Protein AF-A0AAW9JW33-F1 (afdb_monomer_lite)

Radius of gyration: 15.81 Å; chains: 1; bounding box: 44×38×35 Å

Sequence (102 aa):
GNYDLHELKSKMEHPEKELISTQLAADKNIEANFHGEPQGLTLYWGSANGHFLIRMYEKAKERAKKERKDYDMVLEEYGVVNRYELQLREHYAEFVIEELAR

Secondary structure (DSSP, 8-state):
----HHHHHHHHH-GGGS----SS-EEEEEEEEETTEEEEEEEEEE-TTSSEEEEEEEHHHHHHHHHT--HHHHHHHH--SEEEEEEE-THHHHHHHHHHT-

Structure (mmCIF, N/CA/C/O backbone):
data_AF-A0AAW9JW33-F1
#
_entry.id   AF-A0AAW9JW33-F1
#
loop_
_atom_site.group_PDB
_atom_site.id
_atom_site.type_symbol
_atom_site.label_atom_id
_atom_site.label_alt_id
_atom_site.label_comp_id
_atom_site.label_asym_id
_atom_site.label_entity_id
_atom_site.label_seq_id
_atom_site.pdbx_PDB_ins_code
_atom_site.Cartn_x
_atom_site.Cartn_y
_atom_site.Cartn_z
_atom_site.occupancy
_atom_site.B_iso_or_equiv
_atom_site.auth_seq_id
_atom_site.auth_comp_id
_atom_site.auth_asym_id
_atom_site.auth_atom_id
_atom_site.pdbx_PDB_model_num
ATOM 1 N N . GLY A 1 1 ? -9.609 -2.840 -14.083 1.00 54.16 1 GLY A N 1
ATOM 2 C CA . GLY A 1 1 ? -8.401 -2.094 -14.477 1.00 54.16 1 GLY A CA 1
ATOM 3 C C . GLY A 1 1 ? -7.664 -1.702 -13.221 1.00 54.16 1 GLY A C 1
ATOM 4 O O . GLY A 1 1 ? -8.325 -1.306 -12.271 1.00 54.16 1 GLY A O 1
ATOM 5 N N . ASN A 1 2 ? -6.346 -1.884 -13.182 1.00 77.00 2 ASN A N 1
ATOM 6 C CA . ASN A 1 2 ? -5.526 -1.434 -12.057 1.00 77.00 2 ASN A CA 1
ATOM 7 C C . ASN A 1 2 ? -5.314 0.082 -12.168 1.00 77.00 2 ASN A C 1
ATOM 9 O O . ASN A 1 2 ? -4.946 0.556 -13.239 1.00 77.00 2 ASN A O 1
ATOM 13 N N . TYR A 1 3 ? -5.597 0.826 -11.095 1.00 83.94 3 TYR A N 1
ATOM 14 C CA . TYR A 1 3 ? -5.391 2.280 -11.047 1.00 83.94 3 TYR A CA 1
ATOM 15 C C . TYR A 1 3 ? -3.890 2.593 -11.011 1.00 83.94 3 TYR A C 1
ATOM 17 O O . TYR A 1 3 ? -3.163 1.916 -10.282 1.00 83.94 3 TYR A O 1
ATOM 25 N N . ASP A 1 4 ? -3.426 3.603 -11.749 1.00 88.31 4 ASP A N 1
ATOM 26 C CA . ASP A 1 4 ? -2.014 3.997 -11.750 1.00 88.31 4 ASP A CA 1
ATOM 27 C C . ASP A 1 4 ? -1.613 4.615 -10.398 1.00 88.31 4 ASP A C 1
ATOM 29 O O . ASP A 1 4 ? -2.072 5.688 -10.001 1.00 88.31 4 ASP A O 1
ATOM 33 N N . LEU A 1 5 ? -0.743 3.923 -9.659 1.00 89.38 5 LEU A N 1
ATOM 34 C CA . LEU A 1 5 ? -0.298 4.382 -8.346 1.00 89.38 5 LEU A CA 1
ATOM 35 C C . LEU A 1 5 ? 0.626 5.604 -8.431 1.00 89.38 5 LEU A C 1
ATOM 37 O O . LEU A 1 5 ? 0.686 6.365 -7.467 1.00 89.38 5 LEU A O 1
ATOM 41 N N . HIS A 1 6 ? 1.306 5.837 -9.556 1.00 88.94 6 HIS A N 1
ATOM 42 C CA . HIS A 1 6 ? 2.105 7.047 -9.753 1.00 88.94 6 HIS A CA 1
ATOM 43 C C . HIS A 1 6 ? 1.208 8.269 -9.960 1.00 88.94 6 HIS A C 1
ATOM 45 O O . HIS A 1 6 ? 1.461 9.322 -9.370 1.00 88.94 6 HIS A O 1
ATOM 51 N N . GLU A 1 7 ? 0.112 8.113 -10.709 1.00 88.19 7 GLU A N 1
ATOM 52 C CA . GLU A 1 7 ? -0.932 9.137 -10.795 1.00 88.19 7 GLU A CA 1
ATOM 53 C C . GLU A 1 7 ? -1.522 9.421 -9.404 1.00 88.19 7 GLU A C 1
ATOM 55 O O . GLU A 1 7 ? -1.685 10.581 -9.020 1.00 88.19 7 GLU A O 1
ATOM 60 N N . LEU A 1 8 ? -1.790 8.374 -8.609 1.00 86.12 8 LEU A N 1
ATOM 61 C CA . LEU A 1 8 ? -2.308 8.535 -7.248 1.00 86.12 8 LEU A CA 1
ATOM 62 C C . LEU A 1 8 ? -1.332 9.299 -6.344 1.00 86.12 8 LEU A C 1
ATOM 64 O O . LEU A 1 8 ? -1.742 10.231 -5.655 1.00 86.12 8 LEU A O 1
ATOM 68 N N . LYS A 1 9 ? -0.044 8.936 -6.378 1.00 86.88 9 LYS A N 1
ATOM 69 C CA . LYS A 1 9 ? 1.033 9.625 -5.652 1.00 86.88 9 LYS A CA 1
ATOM 70 C C . LYS A 1 9 ? 1.080 11.108 -6.024 1.00 86.88 9 LYS A C 1
ATOM 72 O O . LYS A 1 9 ? 1.095 11.953 -5.135 1.00 86.88 9 LYS A O 1
ATOM 77 N N . SER A 1 10 ? 1.025 11.423 -7.321 1.00 84.75 10 SER A 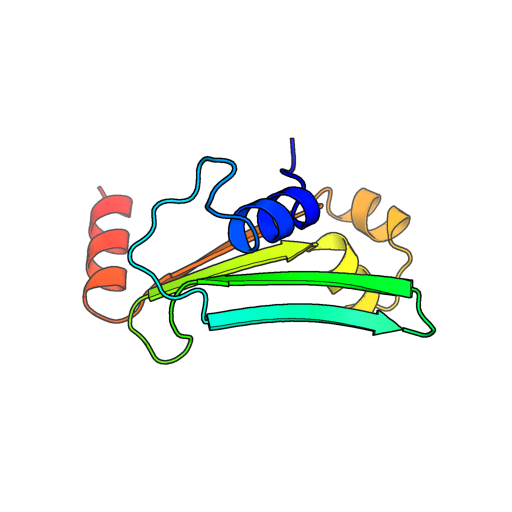N 1
ATOM 78 C CA . SER A 1 10 ? 1.033 12.809 -7.803 1.00 84.75 10 SER A CA 1
ATOM 79 C C . SER A 1 10 ? -0.163 13.612 -7.275 1.00 84.75 10 SER A C 1
ATOM 81 O O . SER A 1 10 ? 0.012 14.744 -6.828 1.00 84.75 10 SER A O 1
ATOM 83 N N . LYS A 1 11 ? -1.362 13.015 -7.230 1.00 81.75 11 LYS A N 1
ATOM 84 C CA . LYS A 1 11 ? -2.559 13.652 -6.647 1.00 81.75 11 LYS A CA 1
ATOM 85 C C . LYS A 1 11 ? -2.441 13.876 -5.135 1.00 81.75 11 LYS A C 1
ATOM 87 O O . LYS A 1 11 ? -2.941 14.876 -4.634 1.00 81.75 11 LYS A O 1
ATOM 92 N N . MET A 1 12 ? -1.767 12.983 -4.405 1.00 78.25 12 MET A N 1
ATOM 93 C CA . MET A 1 12 ? -1.494 13.177 -2.972 1.00 78.25 12 MET A CA 1
ATOM 94 C C . MET A 1 12 ? -0.511 14.323 -2.710 1.00 78.25 12 MET A C 1
ATOM 96 O O . MET A 1 12 ? -0.643 15.023 -1.710 1.00 78.25 12 MET A O 1
ATOM 100 N N . GLU A 1 13 ? 0.489 14.485 -3.577 1.00 79.25 13 GLU A N 1
ATOM 101 C CA . GLU A 1 13 ? 1.525 15.520 -3.457 1.00 79.25 13 GLU A CA 1
ATOM 102 C C . GLU A 1 13 ? 1.030 16.906 -3.912 1.00 79.25 13 GLU A C 1
ATOM 104 O O . GLU A 1 13 ? 1.571 17.919 -3.470 1.00 79.25 13 GLU A O 1
ATOM 109 N N . HIS A 1 14 ? -0.024 16.954 -4.737 1.00 79.25 14 HIS A N 1
ATOM 110 C CA . HIS A 1 14 ? -0.639 18.175 -5.275 1.00 79.25 14 HIS A CA 1
ATOM 111 C C . HIS A 1 14 ? -2.145 18.272 -4.954 1.00 79.25 14 HIS A C 1
ATOM 113 O O . HIS A 1 14 ? -2.982 18.263 -5.867 1.00 79.25 14 HIS A O 1
ATOM 119 N N . PRO A 1 15 ? -2.525 18.360 -3.664 1.00 67.31 15 PRO A N 1
ATOM 120 C CA . PRO A 1 15 ? -3.924 18.339 -3.226 1.00 67.31 15 PRO A CA 1
ATOM 121 C C . PRO A 1 15 ? -4.762 19.510 -3.765 1.00 67.31 15 PRO A C 1
ATOM 123 O O . PRO A 1 15 ? -5.988 19.418 -3.822 1.00 67.31 15 PRO A O 1
ATOM 126 N N . GLU A 1 16 ? -4.126 20.597 -4.209 1.00 68.25 16 GLU A N 1
ATOM 127 C CA . GLU A 1 16 ? -4.764 21.745 -4.856 1.00 68.25 16 GLU A CA 1
ATOM 128 C C . GLU A 1 16 ? -5.350 21.438 -6.247 1.00 68.25 16 GLU A C 1
ATOM 130 O O . GLU A 1 16 ? -6.068 22.273 -6.799 1.00 68.25 16 GLU A O 1
ATOM 135 N N . LYS A 1 17 ? -5.059 20.255 -6.814 1.00 64.12 17 LYS A N 1
ATOM 136 C CA . LYS A 1 17 ? -5.429 19.860 -8.184 1.00 64.12 17 LYS A CA 1
ATOM 137 C C . LYS A 1 17 ? -6.452 18.722 -8.304 1.00 64.12 17 LYS A C 1
ATOM 139 O O . LYS A 1 17 ? -6.637 18.281 -9.429 1.00 64.12 17 LYS A O 1
ATOM 144 N N . GLU A 1 18 ? -7.113 18.304 -7.210 1.00 61.94 18 GLU A N 1
ATOM 145 C CA . GLU A 1 18 ? -8.299 17.403 -7.118 1.00 61.94 18 GLU A CA 1
ATOM 146 C C . GLU A 1 18 ? -8.143 16.091 -6.297 1.00 61.94 18 GLU A C 1
ATOM 148 O O . GLU A 1 18 ? -7.159 15.360 -6.382 1.00 61.94 18 GLU A O 1
ATOM 153 N N . LEU A 1 19 ? -9.258 15.749 -5.618 1.00 57.28 19 LEU A N 1
ATOM 154 C CA . LEU A 1 19 ? -9.838 14.412 -5.349 1.00 57.28 19 LEU A CA 1
ATOM 155 C C . LEU A 1 19 ? -9.362 13.512 -4.191 1.00 57.28 19 LEU A C 1
ATOM 157 O O . LEU A 1 19 ? -9.962 12.451 -4.015 1.00 57.28 19 LEU A O 1
ATOM 161 N N . ILE A 1 20 ? -8.417 13.902 -3.331 1.00 60.97 20 ILE A N 1
ATOM 162 C CA . ILE A 1 20 ? -8.117 13.106 -2.117 1.00 60.97 20 ILE A CA 1
ATOM 163 C C . ILE A 1 20 ? -8.401 13.919 -0.853 1.00 60.97 20 ILE A C 1
ATOM 165 O O . ILE A 1 20 ? -7.535 14.605 -0.322 1.00 60.97 20 ILE A O 1
ATOM 169 N N . SER A 1 21 ? -9.635 13.816 -0.351 1.00 64.25 21 SER A N 1
ATOM 170 C CA . SER A 1 21 ? -9.989 14.271 0.996 1.00 64.25 21 SER A CA 1
ATOM 171 C C . SER A 1 21 ? -9.926 13.082 1.948 1.00 64.25 21 SER A C 1
ATOM 173 O O . SER A 1 21 ? -10.712 12.142 1.841 1.00 64.25 21 SER A O 1
ATOM 175 N N . THR A 1 22 ? -8.963 13.094 2.865 1.00 68.88 22 THR A N 1
ATOM 176 C CA . THR A 1 22 ? -8.851 12.080 3.915 1.00 68.88 22 THR A CA 1
ATOM 177 C C . THR A 1 22 ? -8.366 12.720 5.206 1.00 68.88 22 THR A C 1
ATOM 179 O O . THR A 1 22 ? -7.544 13.632 5.187 1.00 68.88 22 THR A O 1
ATOM 182 N N . GLN A 1 23 ? -8.890 12.244 6.335 1.00 70.06 23 GLN A N 1
ATOM 183 C CA . GLN A 1 23 ? -8.402 12.624 7.665 1.00 70.06 23 GLN A CA 1
ATOM 184 C C . GLN A 1 23 ? -7.161 11.815 8.072 1.00 70.06 23 GLN A C 1
ATOM 186 O O . GLN A 1 23 ? -6.531 12.108 9.086 1.00 70.06 23 GLN A O 1
ATOM 191 N N . LEU A 1 24 ? -6.810 10.781 7.301 1.00 70.44 24 LEU A N 1
ATOM 192 C CA . LEU A 1 24 ? -5.649 9.946 7.569 1.00 70.44 24 LEU A CA 1
ATOM 193 C C . LEU A 1 24 ? -4.388 10.666 7.106 1.00 70.44 24 LEU A C 1
ATOM 195 O O . LEU A 1 24 ? -4.264 11.020 5.934 1.00 70.44 24 LEU A O 1
ATOM 199 N N . ALA A 1 25 ? -3.421 10.817 8.008 1.00 66.50 25 ALA A N 1
ATOM 200 C CA . ALA A 1 25 ? -2.092 11.258 7.620 1.00 66.50 25 ALA A CA 1
ATOM 201 C C . ALA A 1 25 ? -1.498 10.267 6.599 1.00 66.50 25 ALA A C 1
ATOM 203 O O . ALA A 1 25 ? -1.496 9.051 6.830 1.00 66.50 25 ALA A O 1
ATOM 204 N N . ALA A 1 26 ? -1.011 10.784 5.469 1.00 65.75 26 ALA A N 1
ATOM 205 C CA . ALA A 1 26 ? -0.161 10.025 4.559 1.00 65.75 26 ALA A CA 1
ATOM 206 C C . ALA A 1 26 ? 1.185 9.822 5.264 1.00 65.75 26 ALA A C 1
ATOM 208 O O . ALA A 1 26 ? 1.956 10.765 5.421 1.00 65.75 26 ALA A O 1
ATOM 209 N N . ASP A 1 27 ? 1.410 8.617 5.785 1.00 61.66 27 ASP A N 1
ATOM 210 C CA . ASP A 1 27 ? 2.501 8.365 6.731 1.00 61.66 27 ASP A CA 1
ATOM 211 C C . ASP A 1 27 ? 3.835 8.264 5.975 1.00 61.66 27 ASP A C 1
ATOM 213 O O . ASP A 1 27 ? 4.811 8.911 6.354 1.00 61.66 27 ASP A O 1
ATOM 217 N N . LYS A 1 28 ? 3.885 7.498 4.865 1.00 70.19 28 LYS A N 1
ATOM 218 C CA . LYS A 1 28 ? 5.091 7.300 4.031 1.00 70.19 28 LYS A CA 1
ATOM 219 C C . LYS A 1 28 ? 4.738 6.898 2.595 1.00 70.19 28 LYS A C 1
ATOM 221 O O . LYS A 1 28 ? 3.887 6.041 2.394 1.00 70.19 28 LYS A O 1
ATOM 226 N N . ASN A 1 29 ? 5.470 7.420 1.612 1.00 78.44 29 ASN A N 1
ATOM 227 C CA . ASN A 1 29 ? 5.543 6.846 0.263 1.00 78.44 29 ASN A CA 1
ATOM 228 C C . ASN A 1 29 ? 6.891 6.129 0.130 1.00 78.44 29 ASN A C 1
ATOM 230 O O . ASN A 1 29 ? 7.929 6.710 0.446 1.00 78.44 29 ASN A O 1
ATOM 234 N N . ILE A 1 30 ? 6.886 4.867 -0.303 1.00 80.69 30 ILE A N 1
ATOM 235 C CA . ILE A 1 30 ? 8.105 4.075 -0.497 1.00 80.69 30 ILE A CA 1
ATOM 236 C C . ILE A 1 30 ? 8.219 3.714 -1.970 1.00 80.69 30 ILE A C 1
ATOM 238 O O . ILE A 1 30 ? 7.384 2.994 -2.512 1.00 80.69 30 ILE A O 1
ATOM 242 N N . GLU A 1 31 ? 9.290 4.186 -2.593 1.00 82.12 31 GLU A N 1
ATOM 243 C CA . GLU A 1 31 ? 9.647 3.861 -3.967 1.00 82.12 31 GLU A CA 1
ATOM 244 C C . GLU A 1 31 ? 10.976 3.109 -3.945 1.00 82.12 31 GLU A C 1
ATOM 246 O O . GLU A 1 31 ? 11.999 3.620 -3.482 1.00 82.12 31 GLU A O 1
ATOM 251 N N . ALA A 1 32 ? 10.947 1.845 -4.361 1.00 76.06 32 ALA A N 1
ATOM 252 C CA . ALA A 1 32 ? 12.155 1.046 -4.466 1.00 76.06 32 ALA A CA 1
ATOM 253 C C . ALA A 1 32 ? 12.812 1.339 -5.815 1.00 76.06 32 ALA A C 1
ATOM 255 O O . ALA A 1 32 ? 12.153 1.217 -6.837 1.00 76.06 32 ALA A O 1
ATOM 256 N N . ASN A 1 33 ? 14.106 1.656 -5.828 1.00 74.38 33 ASN A N 1
ATOM 257 C CA . ASN A 1 33 ? 14.889 1.831 -7.053 1.00 74.38 33 ASN A CA 1
ATOM 258 C C . ASN A 1 33 ? 16.101 0.891 -7.036 1.00 74.38 33 ASN A C 1
ATOM 260 O O . ASN A 1 33 ? 16.706 0.683 -5.982 1.00 74.38 33 ASN A O 1
ATOM 264 N N . PHE A 1 34 ? 16.473 0.333 -8.189 1.00 67.38 34 PHE A N 1
ATOM 265 C CA . PHE A 1 34 ? 17.688 -0.472 -8.360 1.00 67.38 34 PHE A CA 1
ATOM 266 C C . PHE A 1 34 ? 18.402 -0.041 -9.641 1.00 67.38 34 PHE A C 1
ATOM 268 O O . PHE A 1 34 ? 17.818 -0.095 -10.713 1.00 67.38 34 PHE A O 1
ATOM 275 N N . HIS A 1 35 ? 19.642 0.444 -9.522 1.00 71.38 35 HIS A N 1
ATOM 276 C CA . HIS A 1 35 ? 20.399 1.058 -10.629 1.00 71.38 35 HIS A CA 1
ATOM 277 C C . HIS A 1 35 ? 19.656 2.175 -11.390 1.00 71.38 35 HIS A C 1
ATOM 279 O O . HIS A 1 35 ? 19.883 2.376 -12.575 1.00 71.38 35 HIS A O 1
ATOM 285 N N . GLY A 1 36 ? 18.795 2.929 -10.700 1.00 72.19 36 GLY A N 1
ATOM 286 C CA . GLY A 1 36 ? 17.988 3.992 -11.311 1.00 72.19 36 GLY A CA 1
ATOM 287 C C . GLY A 1 36 ? 16.658 3.514 -11.900 1.00 72.19 36 GLY A C 1
ATOM 288 O O . GLY A 1 36 ? 15.830 4.354 -12.227 1.00 72.19 36 GLY A O 1
ATOM 289 N N . GLU A 1 37 ? 16.417 2.201 -11.952 1.00 71.44 37 GLU A N 1
ATOM 290 C CA . GLU A 1 37 ? 15.157 1.632 -12.431 1.00 71.44 37 GLU A CA 1
ATOM 291 C C . GLU A 1 37 ? 14.133 1.479 -11.289 1.00 71.44 37 GLU A C 1
ATOM 293 O O . GLU A 1 37 ? 14.473 0.890 -10.248 1.00 71.44 37 GLU A O 1
ATOM 298 N N . PRO A 1 38 ? 12.876 1.938 -11.464 1.00 73.75 38 PRO A N 1
ATOM 299 C CA . PRO A 1 38 ? 11.804 1.755 -10.487 1.00 73.75 38 PRO A CA 1
ATOM 300 C C . PRO A 1 38 ? 11.446 0.275 -10.287 1.00 73.75 38 PRO A C 1
ATOM 302 O O . PRO A 1 38 ? 10.938 -0.404 -11.175 1.00 73.75 38 PRO A O 1
ATOM 305 N N . GLN A 1 39 ? 11.662 -0.225 -9.075 1.00 80.38 39 GLN A N 1
ATOM 306 C CA . GLN A 1 39 ? 11.385 -1.598 -8.631 1.00 80.38 39 GLN A CA 1
ATOM 307 C C . GLN A 1 39 ? 10.031 -1.751 -7.928 1.00 80.38 39 GLN A C 1
ATOM 309 O O . GLN A 1 39 ? 9.708 -2.836 -7.442 1.00 80.38 39 GLN A O 1
ATOM 314 N N . GLY A 1 40 ? 9.252 -0.676 -7.826 1.00 87.88 40 GLY A N 1
ATOM 315 C CA . GLY A 1 40 ? 7.904 -0.710 -7.274 1.00 87.88 40 GLY A CA 1
ATOM 316 C C . GLY A 1 40 ? 7.585 0.467 -6.362 1.00 87.88 40 GLY A C 1
ATOM 317 O O . GLY A 1 40 ? 8.425 0.899 -5.568 1.00 87.88 40 GLY A O 1
ATOM 318 N N . LEU A 1 41 ? 6.341 0.926 -6.441 1.00 91.62 41 LEU A N 1
ATOM 319 C CA . LEU A 1 41 ? 5.754 1.937 -5.573 1.00 91.62 41 LEU A CA 1
ATOM 320 C C . LEU A 1 41 ? 4.848 1.299 -4.512 1.00 91.62 41 LEU A C 1
ATOM 322 O O . LEU A 1 41 ? 4.074 0.381 -4.791 1.00 91.62 41 LEU A O 1
ATOM 326 N N . THR A 1 42 ? 4.936 1.802 -3.281 1.00 91.81 42 THR A N 1
ATOM 327 C CA . THR A 1 42 ? 3.999 1.527 -2.187 1.00 91.81 42 THR A CA 1
ATOM 328 C C . THR A 1 42 ? 3.582 2.830 -1.511 1.00 91.81 42 THR A C 1
ATOM 330 O O . THR A 1 42 ? 4.426 3.613 -1.076 1.00 91.81 42 THR A O 1
ATOM 333 N N . LEU A 1 43 ? 2.275 3.033 -1.384 1.00 90.19 43 LEU A N 1
ATOM 334 C CA . LEU A 1 43 ? 1.641 4.176 -0.733 1.00 90.19 43 LEU A CA 1
ATOM 335 C C . LEU A 1 43 ? 0.995 3.730 0.581 1.00 90.19 43 LEU A C 1
ATOM 337 O O . LEU A 1 43 ? 0.358 2.671 0.620 1.00 90.19 43 LEU A O 1
ATOM 341 N N . TYR A 1 44 ? 1.151 4.533 1.636 1.00 89.19 44 TYR A N 1
ATOM 342 C CA . TYR A 1 44 ? 0.621 4.251 2.972 1.00 89.19 44 TYR A CA 1
ATOM 343 C C . TYR A 1 44 ? -0.254 5.402 3.492 1.00 89.19 44 TYR A C 1
ATOM 345 O O . TYR A 1 44 ? 0.149 6.564 3.444 1.00 89.19 44 TYR A O 1
ATOM 353 N N . TRP A 1 45 ? -1.405 5.068 4.086 1.00 87.94 45 TRP A N 1
ATOM 354 C CA . TRP A 1 45 ? -2.247 6.011 4.840 1.00 87.94 45 TRP A CA 1
ATOM 355 C C . TRP A 1 45 ? -2.583 5.466 6.222 1.00 87.94 45 TRP A C 1
ATOM 357 O O . TRP A 1 45 ? -3.040 4.329 6.342 1.00 87.94 45 TRP A O 1
ATOM 367 N N . GLY A 1 46 ? -2.439 6.295 7.252 1.00 86.50 46 GLY A N 1
ATOM 368 C CA . GLY A 1 46 ? -2.537 5.848 8.640 1.00 86.50 46 GLY A CA 1
ATOM 369 C C . GLY A 1 46 ? -1.246 5.177 9.111 1.00 86.50 46 GLY A C 1
ATOM 370 O O . GLY A 1 46 ? -0.232 5.213 8.423 1.00 86.50 46 GLY A O 1
ATOM 371 N N . SER A 1 47 ? -1.274 4.557 10.290 1.00 84.31 47 SER A N 1
ATOM 372 C CA . SER A 1 47 ? -0.058 4.079 10.961 1.00 84.31 47 SER A CA 1
ATOM 373 C C . SER A 1 47 ? -0.027 2.561 11.100 1.00 84.31 47 SER A C 1
ATOM 375 O O . SER A 1 47 ? -1.007 1.947 11.515 1.00 84.31 47 SER A O 1
ATOM 377 N N . ALA A 1 48 ? 1.137 1.945 10.867 1.00 83.56 48 ALA A N 1
ATOM 378 C CA . ALA A 1 48 ? 1.346 0.506 11.089 1.00 83.56 48 ALA A CA 1
ATOM 379 C C . ALA A 1 48 ? 1.138 0.063 12.550 1.00 83.56 48 ALA A C 1
ATOM 381 O O . ALA A 1 48 ? 0.757 -1.090 12.805 1.00 83.56 48 ALA A O 1
ATOM 382 N N . ASN A 1 49 ? 1.368 0.986 13.488 1.00 86.25 49 ASN A N 1
ATOM 383 C CA . ASN A 1 49 ? 1.136 0.797 14.920 1.00 86.25 49 ASN A CA 1
ATOM 384 C C . ASN A 1 49 ? -0.236 1.321 15.370 1.00 86.25 49 ASN A C 1
ATOM 386 O O . ASN A 1 49 ? -0.610 1.109 16.517 1.00 86.25 49 ASN A O 1
ATOM 390 N N . GLY A 1 50 ? -0.974 2.002 14.489 1.00 86.12 50 GLY A N 1
ATOM 391 C CA . GLY A 1 50 ? -2.329 2.466 14.763 1.00 86.12 50 GLY A CA 1
ATOM 392 C C . GLY A 1 50 ? -3.376 1.375 14.543 1.00 86.12 50 GLY A C 1
ATOM 393 O O . GLY A 1 50 ? -3.074 0.255 14.120 1.00 86.12 50 GLY A O 1
ATOM 394 N N . HIS A 1 51 ? -4.635 1.732 14.793 1.00 89.00 51 HIS A N 1
ATOM 395 C CA . HIS A 1 51 ? -5.769 0.827 14.591 1.00 89.00 51 HIS A CA 1
ATOM 396 C C . HIS A 1 51 ? -6.133 0.615 13.115 1.00 89.00 51 HIS A C 1
ATOM 398 O O . HIS A 1 51 ? -6.849 -0.330 12.793 1.00 89.00 51 HIS A O 1
ATOM 404 N N . PHE A 1 52 ? -5.643 1.485 12.228 1.00 87.38 52 PHE A N 1
ATOM 405 C CA . PHE A 1 52 ? -6.018 1.524 10.821 1.00 87.38 52 PHE A CA 1
ATOM 406 C C . PHE A 1 52 ? -4.821 1.909 9.943 1.00 87.38 52 PHE A C 1
ATOM 408 O O . PHE A 1 52 ? -4.154 2.919 10.192 1.00 87.38 52 PHE A O 1
ATOM 415 N N . LEU A 1 53 ? -4.570 1.112 8.904 1.00 90.88 53 LEU A N 1
ATOM 416 C CA . LEU A 1 53 ? -3.548 1.359 7.890 1.00 90.88 53 LEU A CA 1
ATOM 417 C C . LEU A 1 53 ? -4.037 0.886 6.517 1.00 90.88 53 LEU A C 1
ATOM 419 O O . LEU A 1 53 ? -4.416 -0.273 6.360 1.00 90.88 53 LEU A O 1
ATOM 423 N N . ILE A 1 54 ? -3.943 1.750 5.510 1.00 91.19 54 ILE A N 1
ATOM 424 C CA . ILE A 1 54 ? -4.134 1.389 4.101 1.00 91.19 54 ILE A CA 1
ATOM 425 C C . ILE A 1 54 ? -2.770 1.277 3.433 1.00 91.19 54 ILE A C 1
ATOM 427 O O . ILE A 1 54 ? -1.912 2.141 3.622 1.00 91.19 54 ILE A O 1
ATOM 431 N N . ARG A 1 55 ? -2.591 0.235 2.619 1.00 92.38 55 ARG A N 1
ATOM 432 C CA . ARG A 1 55 ? -1.438 0.076 1.729 1.00 92.38 55 ARG A CA 1
ATOM 433 C C . ARG A 1 55 ? -1.898 -0.143 0.304 1.00 92.38 55 ARG A C 1
ATOM 435 O O . ARG A 1 55 ? -2.737 -1.003 0.051 1.00 92.38 55 ARG A O 1
ATOM 442 N N . MET A 1 56 ? -1.301 0.576 -0.633 1.00 92.75 56 MET A N 1
ATOM 443 C CA . MET A 1 56 ? -1.504 0.345 -2.062 1.00 92.75 56 MET A CA 1
ATOM 444 C C . MET A 1 56 ? -0.150 0.165 -2.726 1.00 92.75 56 MET A C 1
ATOM 446 O O . MET A 1 56 ? 0.718 1.015 -2.549 1.00 92.75 56 MET A O 1
ATOM 450 N N . TYR A 1 57 ? 0.061 -0.937 -3.444 1.00 93.31 57 TYR A N 1
ATOM 451 C CA . TYR A 1 57 ? 1.368 -1.219 -4.035 1.00 93.31 57 TYR A CA 1
ATOM 452 C C . TYR A 1 57 ? 1.329 -2.027 -5.321 1.00 93.31 57 TYR A C 1
ATOM 454 O O . TYR A 1 57 ? 0.400 -2.798 -5.569 1.00 93.31 57 TYR A O 1
ATOM 462 N N . GLU A 1 58 ? 2.391 -1.874 -6.109 1.00 93.62 58 GLU A N 1
ATOM 463 C CA . GLU A 1 58 ? 2.635 -2.628 -7.339 1.00 93.62 58 GLU A CA 1
ATOM 464 C C . GLU A 1 58 ? 3.055 -4.066 -6.995 1.00 93.62 58 GLU A C 1
ATOM 466 O O . GLU A 1 58 ? 4.234 -4.393 -6.822 1.00 93.62 58 GLU A O 1
ATOM 471 N N . LYS A 1 59 ? 2.062 -4.947 -6.852 1.00 93.38 59 LYS A N 1
ATOM 472 C CA . LYS A 1 59 ? 2.234 -6.329 -6.400 1.00 93.38 59 LYS A CA 1
ATOM 473 C C . LYS A 1 59 ? 3.081 -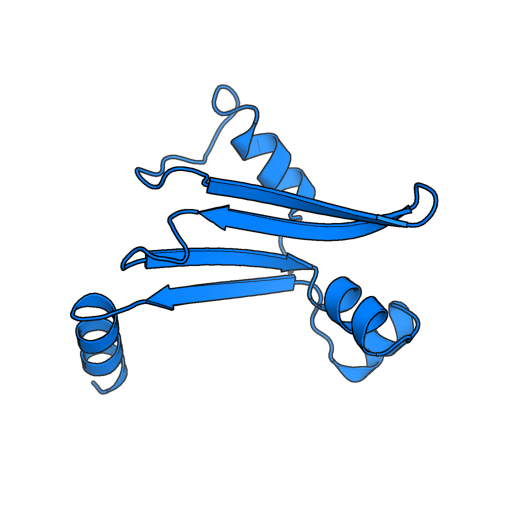7.165 -7.352 1.00 93.38 59 LYS A C 1
ATOM 475 O O . LYS A 1 59 ? 3.884 -7.966 -6.882 1.00 93.38 59 LYS A O 1
ATOM 480 N N . ALA A 1 60 ? 2.917 -6.985 -8.660 1.00 91.94 60 ALA A N 1
ATOM 481 C CA . ALA A 1 60 ? 3.715 -7.707 -9.646 1.00 91.94 60 ALA A CA 1
ATOM 482 C C . ALA A 1 60 ? 5.208 -7.370 -9.520 1.00 91.94 60 ALA A C 1
ATOM 484 O O . ALA A 1 60 ? 6.034 -8.276 -9.461 1.00 91.94 60 ALA A O 1
ATOM 485 N N . LYS A 1 61 ? 5.563 -6.087 -9.367 1.00 91.56 61 LYS A N 1
ATOM 486 C CA . LYS A 1 61 ? 6.958 -5.667 -9.152 1.00 91.56 61 LYS A CA 1
ATOM 487 C C . LYS A 1 61 ? 7.506 -6.154 -7.806 1.00 91.56 61 LYS A C 1
ATOM 489 O O . LYS A 1 61 ? 8.629 -6.649 -7.731 1.00 91.56 61 LYS A O 1
ATOM 494 N N . GLU A 1 62 ? 6.692 -6.102 -6.748 1.00 92.19 62 GLU A N 1
ATOM 495 C CA . GLU A 1 62 ? 7.064 -6.636 -5.431 1.00 92.19 62 GLU A CA 1
ATOM 496 C C . GLU A 1 62 ? 7.367 -8.142 -5.472 1.00 92.19 62 GLU A C 1
ATOM 498 O O . GLU A 1 62 ? 8.357 -8.587 -4.883 1.00 92.19 62 GLU A O 1
ATOM 503 N N . ARG A 1 63 ? 6.558 -8.920 -6.200 1.00 91.12 63 ARG A N 1
ATOM 504 C CA . ARG A 1 63 ? 6.784 -10.353 -6.418 1.00 91.12 63 ARG A CA 1
ATOM 505 C C . ARG A 1 63 ? 7.982 -10.626 -7.308 1.00 91.12 63 ARG A C 1
ATOM 507 O O . ARG A 1 63 ? 8.813 -11.433 -6.914 1.00 91.12 63 ARG A O 1
ATOM 514 N N . ALA A 1 64 ? 8.110 -9.937 -8.441 1.00 91.06 64 ALA A N 1
ATOM 515 C CA . ALA A 1 64 ? 9.252 -10.063 -9.348 1.00 91.06 64 ALA A CA 1
ATOM 516 C C . ALA A 1 64 ? 10.574 -9.898 -8.586 1.00 91.06 64 ALA A C 1
ATOM 518 O O . ALA A 1 64 ? 11.455 -10.756 -8.652 1.00 91.06 64 ALA A O 1
ATOM 519 N N . LYS A 1 65 ? 10.650 -8.874 -7.725 1.00 89.12 65 LYS A N 1
ATOM 520 C CA . LYS A 1 65 ? 11.794 -8.644 -6.837 1.00 89.12 65 LYS A CA 1
ATOM 521 C C . LYS A 1 65 ? 12.017 -9.776 -5.828 1.00 89.12 65 LYS A C 1
ATOM 523 O O . LYS A 1 65 ? 13.155 -10.203 -5.636 1.00 89.12 65 LYS A O 1
ATOM 528 N N . LYS A 1 66 ? 10.967 -10.241 -5.140 1.00 89.69 66 LYS A N 1
ATOM 529 C CA . LYS A 1 66 ? 11.085 -11.287 -4.103 1.00 89.69 66 LYS A CA 1
ATOM 530 C C . LYS A 1 66 ? 11.416 -12.663 -4.673 1.00 89.69 66 LYS A C 1
ATOM 532 O O . LYS A 1 66 ? 12.224 -13.383 -4.094 1.00 89.69 66 LYS A O 1
ATOM 537 N N . GLU A 1 67 ? 10.785 -13.012 -5.784 1.00 91.62 67 GLU A N 1
ATOM 538 C CA . GLU A 1 67 ? 10.901 -14.308 -6.454 1.00 91.62 67 GLU A CA 1
ATOM 539 C C . GLU A 1 67 ? 12.079 -14.340 -7.442 1.00 91.62 67 GLU A C 1
ATOM 541 O O . GLU A 1 67 ? 12.417 -15.411 -7.934 1.00 91.62 67 GLU A O 1
ATOM 546 N N . ARG A 1 68 ? 12.734 -13.193 -7.696 1.00 88.94 68 ARG A N 1
ATOM 547 C CA . ARG A 1 68 ? 13.796 -13.017 -8.707 1.00 88.94 68 ARG A CA 1
ATOM 548 C C . ARG A 1 68 ? 13.354 -13.504 -10.092 1.00 88.94 68 ARG A C 1
ATOM 550 O O . ARG A 1 68 ? 14.101 -14.196 -10.779 1.00 88.94 68 ARG A O 1
ATOM 557 N N . LYS A 1 69 ? 12.123 -13.153 -10.461 1.00 90.12 69 LYS A N 1
ATOM 558 C CA . LYS A 1 69 ? 11.495 -13.467 -11.748 1.00 90.12 69 LYS A CA 1
ATOM 559 C C . LYS A 1 69 ? 11.326 -12.196 -12.567 1.00 90.12 69 LYS A C 1
ATOM 561 O O . LYS A 1 69 ? 11.194 -11.112 -11.997 1.00 90.12 69 LYS A O 1
ATOM 566 N N . ASP A 1 70 ? 11.258 -12.350 -13.882 1.00 90.12 70 ASP A N 1
ATOM 567 C CA . ASP A 1 70 ? 10.893 -11.252 -14.770 1.00 90.12 70 ASP A CA 1
ATOM 568 C C . ASP A 1 70 ? 9.448 -10.812 -14.523 1.00 90.12 70 ASP A C 1
ATOM 570 O O . ASP A 1 70 ? 8.565 -11.617 -14.214 1.00 90.12 70 ASP A O 1
ATOM 574 N N . TYR A 1 71 ? 9.209 -9.509 -14.667 1.00 89.12 71 TYR A N 1
ATOM 575 C CA . TYR A 1 71 ? 7.901 -8.903 -14.430 1.00 89.12 71 TYR A CA 1
ATOM 576 C C . TYR A 1 71 ? 6.802 -9.536 -15.293 1.00 89.12 71 TYR A C 1
ATOM 578 O O . TYR A 1 71 ? 5.736 -9.864 -14.774 1.00 89.12 71 TYR A O 1
ATOM 586 N N . ASP A 1 72 ? 7.085 -9.776 -16.575 1.00 91.31 72 ASP A N 1
ATOM 587 C CA . ASP A 1 72 ? 6.118 -10.357 -17.510 1.00 91.31 72 ASP A CA 1
ATOM 588 C C . ASP A 1 72 ? 5.736 -11.791 -17.124 1.00 91.31 72 ASP A C 1
ATOM 590 O O . ASP A 1 72 ? 4.558 -12.141 -17.158 1.00 91.31 72 ASP A O 1
ATOM 594 N N . MET A 1 73 ? 6.697 -12.589 -16.641 1.00 91.19 73 MET A N 1
ATOM 595 C CA . MET A 1 73 ? 6.424 -13.941 -16.135 1.00 91.19 73 MET A CA 1
ATOM 596 C C . MET A 1 73 ? 5.524 -13.904 -14.895 1.00 91.19 73 MET A C 1
ATOM 598 O O . MET A 1 73 ? 4.607 -14.708 -14.760 1.00 91.19 73 MET A O 1
ATOM 602 N N . VAL A 1 74 ? 5.755 -12.952 -13.986 1.00 91.81 74 VAL A N 1
ATOM 603 C CA . VAL A 1 74 ? 4.909 -12.769 -12.794 1.00 91.81 74 VAL A CA 1
ATOM 604 C C . VAL A 1 74 ? 3.498 -12.322 -13.180 1.00 91.81 74 VAL A C 1
ATOM 606 O O . VAL A 1 74 ? 2.524 -12.757 -12.563 1.00 91.81 74 VAL A O 1
ATOM 609 N N . LEU A 1 75 ? 3.358 -11.459 -14.187 1.00 90.81 75 LEU A N 1
ATOM 610 C CA . LEU A 1 75 ? 2.044 -11.067 -14.689 1.00 90.81 75 LEU A CA 1
ATOM 611 C C . LEU A 1 75 ? 1.296 -12.235 -15.326 1.00 90.81 75 LEU A C 1
ATOM 613 O O . LEU A 1 75 ? 0.102 -12.374 -15.073 1.00 90.81 75 LEU A O 1
ATOM 617 N N . GLU A 1 76 ? 1.980 -13.066 -16.109 1.00 92.94 76 GLU A N 1
ATOM 618 C CA . GLU A 1 76 ? 1.392 -14.258 -16.722 1.00 92.94 76 GLU A CA 1
ATOM 619 C C . GLU A 1 76 ? 0.946 -15.276 -15.663 1.00 92.94 76 GLU A C 1
ATOM 621 O O . GLU A 1 76 ? -0.165 -15.798 -15.730 1.00 92.94 76 GLU A O 1
ATOM 626 N N . GLU A 1 77 ? 1.774 -15.510 -14.643 1.00 93.69 77 GLU A N 1
ATOM 627 C CA . GLU A 1 77 ? 1.510 -16.506 -13.602 1.00 93.69 77 GLU A CA 1
ATOM 628 C C . GLU A 1 77 ? 0.399 -16.076 -12.630 1.00 93.69 77 GLU A C 1
ATOM 630 O O . GLU A 1 77 ? -0.443 -16.888 -12.243 1.00 93.69 77 GLU A O 1
ATOM 635 N N . TYR A 1 78 ? 0.384 -14.805 -12.212 1.00 89.31 78 TYR A N 1
ATOM 636 C CA . TYR A 1 78 ? -0.502 -14.341 -11.139 1.00 89.31 78 TYR A CA 1
ATOM 637 C C . TYR A 1 78 ? -1.632 -13.421 -11.607 1.00 89.31 78 TYR A C 1
ATOM 639 O O . TYR A 1 78 ? -2.621 -13.286 -10.889 1.00 89.31 78 TYR A O 1
ATOM 647 N N . GLY A 1 79 ? -1.495 -12.734 -12.744 1.00 88.06 79 GLY A N 1
ATOM 648 C CA . GLY A 1 79 ? -2.512 -11.813 -13.270 1.00 88.06 79 GLY A CA 1
ATOM 649 C C . GLY A 1 79 ? -2.804 -10.578 -12.402 1.00 88.06 79 GLY A C 1
ATOM 650 O O . GLY A 1 79 ? -3.795 -9.885 -12.633 1.00 88.06 79 GLY A O 1
ATOM 651 N N . VAL A 1 80 ? -1.978 -10.279 -11.390 1.00 85.62 80 VAL A N 1
ATOM 652 C CA . VAL A 1 80 ? -2.201 -9.173 -10.440 1.00 85.62 80 VAL A CA 1
ATOM 653 C C . VAL A 1 80 ? -1.116 -8.110 -10.585 1.00 85.62 80 VAL A C 1
ATOM 655 O O . VAL A 1 80 ? 0.024 -8.349 -10.200 1.00 85.62 80 VAL A O 1
ATOM 658 N N . VAL A 1 81 ? -1.488 -6.910 -11.050 1.00 90.81 81 VAL A N 1
ATOM 659 C CA . VAL A 1 81 ? -0.563 -5.761 -11.138 1.00 90.81 81 VAL A CA 1
ATOM 660 C C . VAL A 1 81 ? -0.456 -5.044 -9.795 1.00 90.81 81 VAL A C 1
ATOM 662 O O . VAL A 1 81 ? 0.633 -4.985 -9.230 1.00 90.81 81 VAL A O 1
ATOM 665 N N . ASN A 1 82 ? -1.577 -4.569 -9.240 1.00 92.88 82 ASN A N 1
ATOM 666 C CA . ASN A 1 82 ? -1.610 -3.837 -7.971 1.00 92.88 82 ASN A CA 1
ATOM 667 C C . ASN A 1 82 ? -2.316 -4.629 -6.874 1.00 92.88 82 ASN A C 1
ATOM 669 O O . ASN A 1 82 ? -3.140 -5.506 -7.137 1.00 92.88 82 ASN A O 1
ATOM 673 N N . ARG A 1 83 ? -2.019 -4.284 -5.621 1.00 93.75 83 ARG A N 1
ATOM 674 C CA . ARG A 1 83 ? -2.777 -4.738 -4.460 1.00 93.75 83 ARG A CA 1
ATOM 675 C C . ARG A 1 83 ? -3.130 -3.568 -3.555 1.00 93.75 83 ARG A C 1
ATOM 677 O O . ARG A 1 83 ? -2.289 -2.723 -3.260 1.00 93.75 83 ARG A O 1
ATOM 68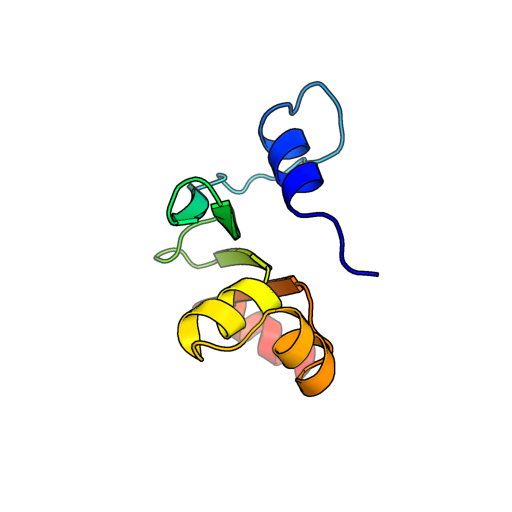4 N N . TYR A 1 84 ? -4.369 -3.594 -3.084 1.00 93.25 84 TYR A N 1
ATOM 685 C CA . TYR A 1 84 ? -4.932 -2.668 -2.115 1.00 93.25 84 TYR A CA 1
ATOM 686 C C . TYR A 1 84 ? -5.209 -3.460 -0.835 1.00 93.25 84 TYR A C 1
ATOM 688 O O . TYR A 1 84 ? -5.942 -4.447 -0.865 1.00 93.25 84 TYR A O 1
ATOM 696 N N . GLU A 1 85 ? -4.567 -3.091 0.268 1.00 93.56 85 GLU A N 1
ATOM 697 C CA . GLU A 1 85 ? -4.690 -3.770 1.557 1.00 93.56 85 GLU A CA 1
ATOM 698 C C . GLU A 1 85 ? -5.208 -2.805 2.619 1.00 93.56 85 GLU A C 1
ATOM 700 O O . GLU A 1 85 ? -4.730 -1.676 2.743 1.00 93.56 85 GLU A O 1
ATOM 705 N N . LEU A 1 86 ? -6.148 -3.299 3.419 1.00 92.44 86 LEU A N 1
ATOM 706 C CA . LEU A 1 86 ? -6.640 -2.664 4.629 1.00 92.44 86 LEU A CA 1
ATOM 707 C C . LEU A 1 86 ? -6.137 -3.481 5.820 1.00 92.44 86 LEU A C 1
ATOM 709 O O . LEU A 1 86 ? -6.391 -4.681 5.903 1.00 92.44 86 LEU A O 1
ATOM 713 N N . GLN A 1 87 ? -5.416 -2.848 6.736 1.00 92.94 87 GLN A N 1
ATOM 714 C CA . GLN A 1 87 ? -5.028 -3.447 8.004 1.00 92.94 87 GLN A CA 1
ATOM 715 C C . GLN A 1 87 ? -5.804 -2.766 9.126 1.00 92.94 87 GLN A C 1
ATOM 717 O O . GLN A 1 87 ? -5.679 -1.560 9.337 1.00 92.94 87 GLN A O 1
ATOM 722 N N . LEU A 1 88 ? -6.564 -3.576 9.857 1.00 93.44 88 LEU A N 1
ATOM 723 C CA . LEU A 1 88 ? -7.398 -3.168 10.979 1.00 93.44 88 LEU A CA 1
ATOM 724 C C . LEU A 1 88 ? -6.907 -3.849 12.254 1.00 93.44 88 LEU A C 1
ATOM 726 O O . LEU A 1 88 ? -6.398 -4.972 12.201 1.00 93.44 88 LEU A O 1
ATOM 730 N N . ARG A 1 89 ? -7.061 -3.185 13.398 1.00 92.25 89 ARG A N 1
ATOM 731 C CA . ARG A 1 89 ? -6.801 -3.765 14.720 1.00 92.25 89 ARG A CA 1
ATOM 732 C C . ARG A 1 89 ? -7.955 -3.471 15.673 1.00 92.25 89 ARG A C 1
ATOM 734 O O . ARG A 1 89 ? -8.669 -2.485 15.500 1.00 92.25 89 ARG A O 1
ATOM 741 N N . GLU A 1 90 ? -8.050 -4.296 16.713 1.00 92.69 90 GLU A N 1
ATOM 742 C CA . GLU A 1 90 ? -8.993 -4.131 17.828 1.00 92.69 90 GLU A CA 1
ATOM 743 C C . GLU A 1 90 ? -10.445 -4.010 17.340 1.00 92.69 90 GLU A C 1
ATOM 745 O O . GLU A 1 90 ? -10.846 -4.728 16.425 1.00 92.69 90 GLU A O 1
ATOM 750 N N . HIS A 1 91 ? -11.212 -3.082 17.916 1.00 92.12 91 HIS A N 1
ATOM 751 C CA . HIS A 1 91 ? -12.629 -2.879 17.639 1.00 92.12 91 HIS A CA 1
ATOM 752 C C . HIS A 1 91 ? -12.950 -2.683 16.147 1.00 92.12 91 HIS A C 1
ATOM 754 O O . HIS A 1 91 ? -14.006 -3.113 15.699 1.00 92.12 91 HIS A O 1
ATOM 760 N N . TYR A 1 92 ? -12.047 -2.100 15.344 1.00 89.56 92 TYR A N 1
ATOM 761 C CA . TYR A 1 92 ? -12.257 -1.996 13.892 1.00 89.56 92 TYR A CA 1
ATOM 762 C C . TYR A 1 92 ? -12.213 -3.358 13.195 1.00 89.56 92 TYR A C 1
ATOM 764 O O . TYR A 1 92 ? -12.958 -3.588 12.246 1.00 89.56 92 TYR A O 1
ATOM 772 N N . ALA A 1 93 ? -11.325 -4.252 13.637 1.00 92.81 93 ALA A N 1
ATOM 773 C CA . ALA A 1 93 ? -11.231 -5.596 13.082 1.00 92.81 93 ALA A C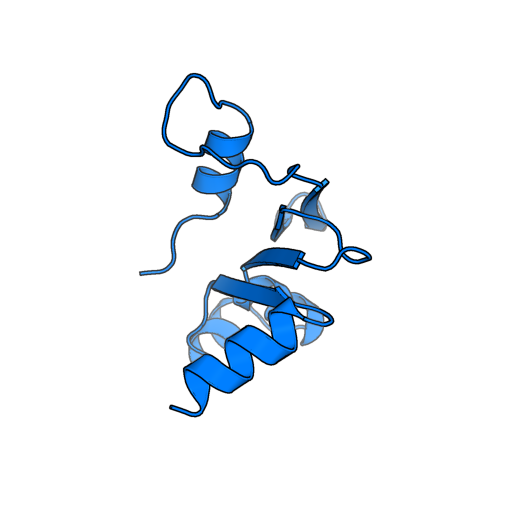A 1
ATOM 774 C C . ALA A 1 93 ? -12.446 -6.436 13.490 1.00 92.81 93 ALA A C 1
ATOM 776 O O . ALA A 1 93 ? -13.023 -7.106 12.638 1.00 92.81 93 ALA A O 1
ATOM 777 N N . GLU A 1 94 ? -12.857 -6.354 14.759 1.00 94.12 94 GLU A N 1
ATOM 778 C CA . GLU A 1 94 ? -14.065 -7.020 15.264 1.00 94.12 94 GLU A CA 1
ATOM 779 C C . GLU A 1 94 ? -15.299 -6.579 14.474 1.00 94.12 94 GLU A C 1
ATOM 781 O O . GLU A 1 94 ? -15.976 -7.416 13.883 1.00 94.12 94 GLU A 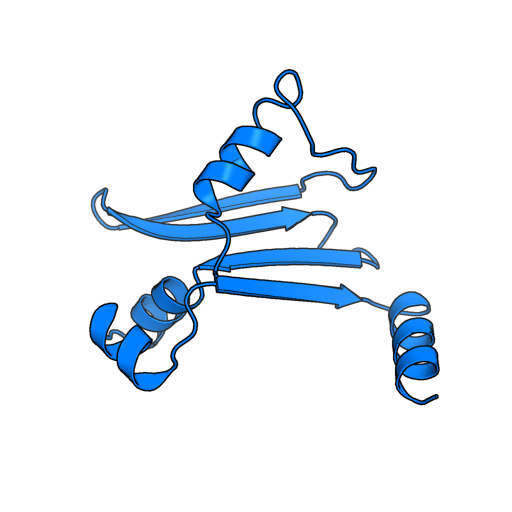O 1
ATOM 786 N N . PHE A 1 95 ? -15.510 -5.266 14.347 1.00 94.25 95 PHE A N 1
ATOM 787 C CA . PHE A 1 95 ? -16.644 -4.702 13.619 1.00 94.25 95 PHE A CA 1
ATOM 788 C C . PHE A 1 95 ? -16.711 -5.172 12.159 1.00 94.25 95 PHE A C 1
ATOM 790 O O . PHE A 1 95 ? -17.768 -5.571 11.679 1.00 94.25 95 PHE A O 1
ATOM 797 N N . VAL A 1 96 ? -15.586 -5.161 11.433 1.00 92.81 96 VAL A N 1
ATOM 798 C CA . VAL A 1 96 ? -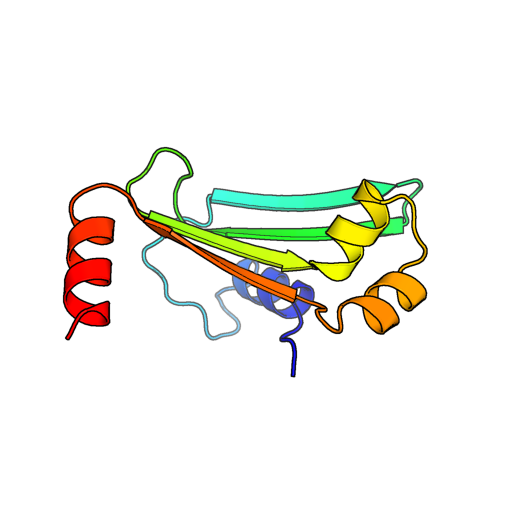15.576 -5.599 10.027 1.00 92.81 96 VAL A CA 1
ATOM 799 C C . VAL A 1 96 ? -15.853 -7.093 9.894 1.00 92.81 96 VAL A C 1
ATOM 801 O O . VAL A 1 96 ? -16.545 -7.492 8.962 1.00 92.81 96 VAL A O 1
ATOM 804 N N . ILE A 1 97 ? -15.347 -7.926 10.806 1.00 93.75 97 ILE A N 1
ATOM 805 C CA . ILE A 1 97 ? -15.650 -9.361 10.791 1.00 93.75 97 ILE A CA 1
ATOM 806 C C . ILE A 1 97 ? -17.126 -9.610 11.097 1.00 93.75 97 ILE A C 1
ATOM 808 O O . ILE A 1 97 ? -17.741 -10.426 10.416 1.00 93.75 97 ILE A O 1
ATOM 812 N N . GLU A 1 98 ? -17.704 -8.899 12.066 1.00 95.56 98 GLU A N 1
ATOM 813 C CA . GLU A 1 98 ? -19.134 -8.990 12.367 1.00 95.56 98 GLU A CA 1
ATOM 814 C C . GLU A 1 98 ? -19.996 -8.597 11.166 1.00 95.56 98 GLU A C 1
ATOM 816 O O . GLU A 1 98 ? -20.951 -9.302 10.854 1.00 95.56 98 GLU A O 1
ATOM 821 N N . GLU A 1 99 ? -19.650 -7.518 10.461 1.00 94.56 99 GLU A N 1
ATOM 822 C CA . GLU A 1 99 ? -20.372 -7.098 9.255 1.00 94.56 99 GLU A CA 1
ATOM 823 C C . GLU A 1 99 ? -20.184 -8.070 8.079 1.00 94.56 99 GLU A C 1
ATOM 825 O O . GLU A 1 99 ? -21.129 -8.303 7.334 1.00 94.56 99 GLU A O 1
ATOM 830 N N . LEU A 1 100 ? -19.003 -8.680 7.914 1.00 91.62 100 LEU A N 1
ATOM 831 C CA . LEU A 1 100 ? -18.756 -9.688 6.868 1.00 91.62 100 LEU A CA 1
ATOM 832 C C . LEU A 1 100 ? -19.401 -11.049 7.159 1.00 91.62 100 LEU A C 1
ATOM 834 O O . LEU A 1 100 ? -19.593 -11.838 6.236 1.00 91.62 100 LEU A O 1
ATOM 838 N N . ALA A 1 101 ? -19.666 -11.355 8.429 1.00 91.31 101 ALA A N 1
ATOM 839 C CA . ALA A 1 101 ? -20.292 -12.604 8.853 1.00 91.31 101 ALA A CA 1
ATOM 840 C C . ALA A 1 101 ? -21.831 -12.570 8.790 1.00 91.31 101 ALA A C 1
ATOM 842 O O . ALA A 1 101 ? -22.461 -13.597 9.054 1.00 91.31 101 ALA A O 1
ATOM 843 N N . ARG A 1 102 ? -22.423 -11.411 8.477 1.00 81.62 102 ARG A N 1
ATOM 844 C CA . ARG A 1 102 ? -23.860 -11.245 8.209 1.00 81.62 102 ARG A CA 1
ATOM 845 C C . ARG A 1 102 ? -24.225 -11.707 6.804 1.00 81.62 102 ARG A C 1
ATOM 847 O O . ARG A 1 102 ? -25.317 -12.303 6.682 1.00 81.62 102 ARG A O 1
#

InterPro domains:
  IPR003491 Replication initiation protein-like, C-terminal [PF02486] (1-100)

Organism: Carnobacterium maltaromaticum (NCBI:txid2751)

Foldseek 3Di:
DDDDVVVVVVCVVCVVPDDDDDPWPFPDWDWDDDPNHTLKIKTWTHDPPDQKIKIKMQVLSVCCVVVVHDSVVSCVVPVDGMDIDIHGDDPRVVVVVVVVVD

pLDDT: mean 84.46, std 10.18, range [54.16, 95.56]